Protein AF-A0A846DV80-F1 (afdb_monomer_lite)

pLDDT: mean 80.71, std 10.76, range [52.44, 92.75]

Secondary structure (DSSP, 8-state):
--HHHHHHHHHHHHHHHHHHHHHHHHHHS-----HHHHHHHHHHHHHHHHHHHHHHHHHT----

Structure (mmCIF, N/CA/C/O backbone):
data_AF-A0A846DV80-F1
#
_entry.id   AF-A0A846DV80-F1
#
loop_
_atom_site.group_PDB
_atom_site.id
_atom_site.type_symbol
_atom_site.label_atom_id
_atom_site.label_alt_id
_atom_site.label_comp_id
_atom_site.label_asym_id
_atom_site.label_entity_id
_atom_site.label_seq_id
_atom_site.pdbx_PDB_ins_code
_atom_site.Cartn_x
_atom_site.Cartn_y
_atom_site.Cartn_z
_atom_site.occupancy
_atom_site.B_iso_or_equiv
_atom_site.auth_seq_id
_atom_site.auth_comp_id
_atom_site.auth_asym_id
_atom_site.auth_atom_id
_atom_site.pdbx_PDB_model_num
ATOM 1 N N . MET A 1 1 ? -26.552 -10.157 18.052 1.00 52.44 1 MET A N 1
ATOM 2 C CA . MET A 1 1 ? -25.066 -10.192 17.993 1.00 52.44 1 MET A CA 1
ATOM 3 C C . MET A 1 1 ? -24.627 -10.210 16.525 1.00 52.44 1 MET A C 1
ATOM 5 O O . MET A 1 1 ? -23.755 -10.973 16.137 1.00 52.44 1 MET A O 1
ATOM 9 N N . ASP A 1 2 ? -25.237 -9.356 15.698 1.00 60.38 2 ASP A N 1
ATOM 10 C CA . ASP A 1 2 ? -25.254 -9.529 14.235 1.00 60.38 2 ASP A CA 1
ATOM 11 C C . ASP A 1 2 ? -24.359 -8.515 13.509 1.00 60.38 2 ASP A C 1
ATOM 13 O O . ASP A 1 2 ? -23.825 -8.783 12.435 1.00 60.38 2 ASP A O 1
ATOM 17 N N . SER A 1 3 ? -24.111 -7.361 14.135 1.00 68.81 3 SER A N 1
ATOM 18 C CA . SER A 1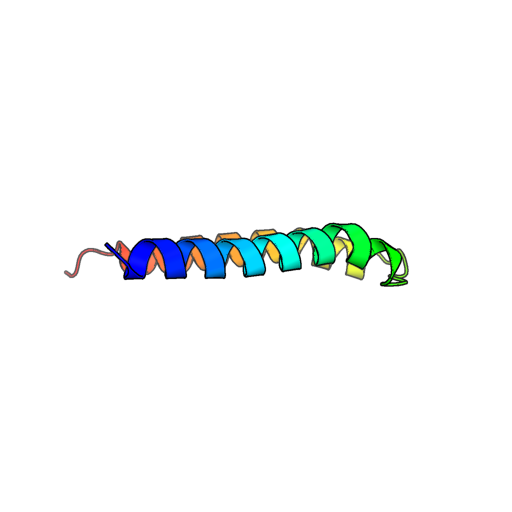 3 ? -23.258 -6.299 13.593 1.00 68.81 3 SER A CA 1
ATOM 19 C C . SER A 1 3 ? -21.764 -6.639 13.637 1.00 68.81 3 SER A C 1
ATOM 21 O O . SER A 1 3 ? -21.012 -6.238 12.749 1.00 68.81 3 SER A O 1
ATOM 23 N N . GLN A 1 4 ? -21.325 -7.406 14.639 1.00 76.94 4 GLN A N 1
ATOM 24 C CA . GLN A 1 4 ? -19.914 -7.750 14.831 1.00 76.94 4 GLN A CA 1
ATOM 25 C C . GLN A 1 4 ? -19.422 -8.753 13.780 1.00 76.94 4 GLN A C 1
ATOM 27 O O . GLN A 1 4 ? -18.342 -8.573 13.218 1.00 76.94 4 GLN A O 1
ATOM 32 N N . THR A 1 5 ? -20.233 -9.759 13.447 1.00 81.12 5 THR A N 1
ATOM 33 C CA . THR A 1 5 ? -19.912 -10.742 12.401 1.00 81.12 5 THR A CA 1
ATOM 34 C C . THR A 1 5 ? -19.817 -10.075 11.028 1.00 81.12 5 THR A C 1
ATOM 36 O O . THR A 1 5 ? -18.866 -10.323 10.288 1.00 81.12 5 THR A O 1
ATOM 39 N N . GLY A 1 6 ? -20.735 -9.152 10.715 1.00 81.25 6 GLY A N 1
ATOM 40 C CA . GLY A 1 6 ? -20.680 -8.362 9.480 1.00 81.25 6 GLY A CA 1
ATOM 41 C C . GLY A 1 6 ? -19.451 -7.448 9.396 1.00 81.25 6 GLY A C 1
ATOM 42 O O . GLY A 1 6 ? -18.847 -7.314 8.330 1.00 81.25 6 GLY A O 1
ATOM 43 N N . PHE A 1 7 ? -19.033 -6.859 10.520 1.00 84.94 7 PHE A N 1
ATOM 44 C CA . PHE A 1 7 ? -17.815 -6.050 10.596 1.00 84.94 7 PHE A CA 1
ATOM 45 C C . PHE A 1 7 ? -16.552 -6.887 10.350 1.00 84.94 7 PHE A C 1
ATOM 47 O O . PHE A 1 7 ? -15.727 -6.524 9.511 1.00 84.94 7 PHE A O 1
ATOM 54 N N . ILE A 1 8 ? -16.433 -8.040 11.015 1.00 89.44 8 ILE A N 1
ATOM 55 C CA . ILE A 1 8 ? -15.300 -8.962 10.851 1.00 89.44 8 ILE A CA 1
ATOM 56 C C . ILE A 1 8 ? -15.210 -9.452 9.406 1.00 89.44 8 ILE A C 1
ATOM 58 O O . ILE A 1 8 ? -14.124 -9.460 8.835 1.00 89.44 8 ILE A O 1
ATOM 62 N N . PHE A 1 9 ? -16.338 -9.796 8.784 1.00 90.94 9 PHE A N 1
ATOM 63 C CA . PHE A 1 9 ? -16.360 -10.272 7.402 1.00 90.94 9 PHE A CA 1
ATOM 64 C C . PHE A 1 9 ? -15.932 -9.187 6.401 1.00 90.94 9 PHE A C 1
ATOM 66 O O . PHE A 1 9 ? -15.161 -9.457 5.480 1.00 90.94 9 PHE A O 1
ATOM 73 N N . LYS A 1 10 ? -16.351 -7.931 6.616 1.00 85.94 10 LYS A N 1
ATOM 74 C CA . LYS A 1 10 ? -15.879 -6.779 5.829 1.00 85.94 10 LYS A CA 1
ATOM 75 C C . LYS A 1 10 ? -14.369 -6.590 5.938 1.00 85.94 10 LYS A C 1
ATOM 77 O O . LYS A 1 10 ? -13.702 -6.416 4.920 1.00 85.94 10 LYS A O 1
ATOM 82 N N . VAL A 1 11 ? -13.835 -6.627 7.160 1.00 92.12 11 VAL A N 1
ATOM 83 C CA . VAL A 1 11 ? -12.393 -6.485 7.411 1.00 92.12 11 VAL A CA 1
ATOM 84 C C . VAL A 1 11 ? -11.624 -7.664 6.820 1.00 92.12 11 VAL A C 1
ATOM 86 O O . VAL A 1 11 ? -10.567 -7.458 6.232 1.00 92.12 11 VAL A O 1
ATOM 89 N N . PHE A 1 12 ? -12.168 -8.878 6.913 1.00 92.38 12 PHE A N 1
ATOM 90 C CA . PHE A 1 12 ? -11.584 -10.077 6.323 1.00 92.38 12 PHE A CA 1
ATOM 91 C C . PHE A 1 12 ? -11.451 -9.937 4.806 1.00 92.38 12 PHE A C 1
ATOM 93 O O . PHE A 1 12 ? -10.347 -10.069 4.292 1.00 92.38 12 PHE A O 1
ATOM 100 N N . ILE A 1 13 ? -12.521 -9.555 4.099 1.00 92.62 13 ILE A N 1
ATOM 101 C CA . ILE A 1 13 ? -12.478 -9.332 2.644 1.00 92.62 13 ILE A CA 1
ATOM 102 C C . ILE A 1 13 ? -11.471 -8.235 2.276 1.00 92.62 13 ILE A C 1
ATOM 104 O O . ILE A 1 13 ? -10.663 -8.428 1.367 1.00 92.62 13 ILE A O 1
ATOM 108 N N . LEU A 1 14 ? -11.486 -7.102 2.985 1.00 92.75 14 LEU A N 1
ATOM 109 C CA . LEU A 1 14 ? -10.538 -6.002 2.764 1.00 92.75 14 LEU A CA 1
ATOM 110 C C . LEU A 1 14 ? -9.085 -6.448 2.972 1.00 92.75 14 LEU A C 1
ATOM 112 O O . LEU A 1 14 ? -8.224 -6.136 2.154 1.00 92.75 14 LEU A O 1
ATOM 116 N N . SER A 1 15 ? -8.820 -7.203 4.036 1.00 90.88 15 SER A N 1
ATOM 117 C CA . SER A 1 15 ? -7.488 -7.705 4.378 1.00 90.88 15 SER A CA 1
ATOM 118 C C . SER A 1 15 ? -7.006 -8.762 3.387 1.00 90.88 15 SER A C 1
ATOM 120 O O . SER A 1 15 ? -5.876 -8.690 2.908 1.00 90.88 15 SER A O 1
ATOM 122 N N . THR A 1 16 ? -7.867 -9.708 3.001 1.00 91.62 16 THR A N 1
ATOM 123 C CA . THR A 1 16 ? -7.553 -10.708 1.975 1.00 91.62 16 THR A CA 1
ATOM 124 C C . THR A 1 16 ? -7.273 -10.036 0.634 1.00 91.62 16 THR A C 1
ATOM 126 O O . THR A 1 16 ? -6.268 -10.352 0.000 1.00 91.62 16 THR A O 1
ATOM 129 N N . GLY A 1 17 ? -8.099 -9.066 0.231 1.00 89.56 17 GLY A N 1
ATOM 130 C CA . GLY A 1 17 ? -7.880 -8.274 -0.978 1.00 89.56 17 GLY A CA 1
ATOM 131 C C . GLY A 1 17 ? -6.546 -7.530 -0.943 1.00 89.56 17 GLY A C 1
ATOM 132 O O . GLY A 1 17 ? -5.761 -7.640 -1.882 1.00 89.56 17 GLY A O 1
ATOM 133 N N . LEU A 1 18 ? -6.241 -6.853 0.166 1.00 87.81 18 LEU A N 1
ATOM 134 C CA . LEU A 1 18 ? -4.973 -6.149 0.362 1.00 87.81 18 LEU A CA 1
ATOM 135 C C . LEU A 1 18 ? -3.770 -7.107 0.359 1.00 87.81 18 LEU A C 1
ATOM 137 O O . LEU A 1 18 ? -2.742 -6.803 -0.237 1.00 87.81 18 LEU A O 1
ATOM 141 N N . SER A 1 19 ? -3.894 -8.284 0.970 1.00 88.50 19 SER A N 1
ATOM 142 C CA . SER A 1 19 ? -2.839 -9.302 1.007 1.00 88.50 19 SER A CA 1
ATOM 143 C C . SER A 1 19 ? -2.537 -9.859 -0.386 1.00 88.50 19 SER A C 1
ATOM 145 O O . SER A 1 19 ? -1.375 -9.941 -0.784 1.00 88.50 19 SER A O 1
ATOM 147 N N . VAL A 1 20 ? -3.576 -10.169 -1.169 1.00 86.06 20 VAL A N 1
ATOM 148 C CA . VAL A 1 20 ? -3.440 -10.582 -2.576 1.00 86.06 20 VAL A CA 1
ATOM 149 C C . VAL A 1 20 ? -2.839 -9.447 -3.404 1.00 86.06 20 VAL A C 1
ATOM 151 O O . VAL A 1 20 ? -1.926 -9.683 -4.196 1.00 86.06 20 VAL A O 1
ATOM 154 N N . PHE A 1 21 ? -3.287 -8.212 -3.177 1.00 82.88 21 PHE A N 1
ATOM 155 C CA . PHE A 1 21 ? -2.766 -7.031 -3.853 1.00 82.88 21 PHE A CA 1
ATOM 156 C C . PHE A 1 21 ? -1.278 -6.816 -3.571 1.00 82.88 21 PHE A C 1
ATOM 158 O O . PHE A 1 21 ? -0.527 -6.559 -4.497 1.00 82.88 21 PHE A O 1
ATOM 165 N N . ILE A 1 22 ? -0.808 -6.994 -2.336 1.00 82.50 22 ILE A N 1
ATOM 166 C CA . ILE A 1 22 ? 0.621 -6.878 -2.011 1.00 82.50 22 ILE A CA 1
ATOM 167 C C . ILE A 1 22 ? 1.411 -8.068 -2.581 1.00 82.50 22 ILE A C 1
ATOM 169 O O . ILE A 1 22 ? 2.474 -7.879 -3.171 1.00 82.50 22 ILE A O 1
ATOM 173 N N . LYS A 1 23 ? 0.886 -9.295 -2.452 1.00 79.38 23 LYS A N 1
ATOM 174 C CA . LYS A 1 23 ? 1.566 -10.530 -2.879 1.00 79.38 23 LYS A CA 1
ATOM 175 C C . LYS A 1 23 ? 1.781 -10.602 -4.388 1.00 79.38 23 LYS A C 1
ATOM 177 O O . LYS A 1 23 ? 2.830 -11.057 -4.837 1.00 79.38 23 LYS A O 1
ATOM 182 N N . TYR A 1 24 ? 0.784 -10.195 -5.165 1.00 75.25 24 TYR A N 1
ATOM 183 C CA . TYR A 1 24 ? 0.847 -10.258 -6.624 1.00 75.25 24 TYR A CA 1
ATOM 184 C C . TYR A 1 24 ? 1.121 -8.898 -7.255 1.00 75.25 24 TYR A C 1
ATOM 186 O O . TYR A 1 24 ? 1.717 -8.866 -8.327 1.00 75.25 24 TYR A O 1
ATOM 194 N N . GLY A 1 25 ? 0.796 -7.791 -6.578 1.00 72.12 25 GLY A N 1
ATOM 195 C CA . GLY A 1 25 ? 1.026 -6.422 -7.043 1.00 72.12 25 GLY A CA 1
ATOM 196 C C . GLY A 1 25 ? 2.458 -6.194 -7.492 1.00 72.12 25 GLY A C 1
ATOM 197 O O . GLY A 1 25 ? 2.668 -5.745 -8.609 1.00 72.12 25 GLY A O 1
ATOM 198 N N . GLY A 1 26 ? 3.447 -6.611 -6.698 1.00 69.50 26 GLY A N 1
ATOM 199 C CA . GLY A 1 26 ? 4.860 -6.466 -7.068 1.00 69.50 26 GLY A CA 1
ATOM 200 C C . GLY A 1 26 ? 5.279 -7.228 -8.334 1.00 69.50 26 GLY A C 1
ATOM 201 O O . GLY A 1 26 ? 6.270 -6.864 -8.955 1.00 69.50 26 GLY A O 1
ATOM 202 N N . ARG A 1 27 ? 4.533 -8.265 -8.743 1.00 66.38 27 ARG A N 1
ATOM 203 C CA . ARG A 1 27 ? 4.801 -9.042 -9.964 1.00 66.38 27 ARG A CA 1
ATOM 204 C C . ARG A 1 27 ? 4.084 -8.482 -11.196 1.00 66.38 27 ARG A C 1
ATOM 206 O O . ARG A 1 27 ? 4.597 -8.633 -12.298 1.00 66.38 27 ARG A O 1
ATOM 213 N N . VAL A 1 28 ? 2.911 -7.867 -11.019 1.00 64.19 28 VAL A N 1
ATOM 214 C CA . VAL A 1 28 ? 2.147 -7.203 -12.100 1.00 64.19 28 VAL A CA 1
ATOM 215 C C . VAL A 1 28 ? 2.533 -5.742 -12.301 1.00 64.19 28 VAL A C 1
ATOM 217 O O . VAL A 1 28 ? 2.234 -5.188 -13.352 1.00 64.19 28 VAL A O 1
ATOM 220 N N . LEU A 1 29 ? 3.183 -5.117 -11.321 1.00 66.50 29 LEU A N 1
ATOM 221 C CA . LEU A 1 29 ? 3.757 -3.787 -11.447 1.00 66.50 29 LEU A CA 1
ATOM 222 C C . LEU A 1 29 ? 5.184 -3.941 -11.999 1.00 66.50 29 LEU A C 1
ATOM 224 O O . LEU A 1 29 ? 6.078 -4.304 -11.233 1.00 66.50 29 LEU A O 1
ATOM 228 N N . PRO A 1 30 ? 5.441 -3.679 -13.297 1.00 66.62 30 PRO A N 1
ATOM 229 C CA . PRO A 1 30 ? 6.793 -3.571 -13.834 1.00 66.62 30 PRO A CA 1
ATOM 230 C C . PRO A 1 30 ? 7.433 -2.290 -13.287 1.00 66.62 30 PRO A C 1
ATOM 232 O O . PRO A 1 30 ? 7.564 -1.277 -13.972 1.00 66.62 30 PRO A O 1
ATOM 235 N N . ILE A 1 31 ? 7.772 -2.301 -12.000 1.00 67.19 31 ILE A N 1
ATOM 236 C CA . ILE A 1 31 ? 8.438 -1.188 -11.343 1.00 67.19 31 ILE A CA 1
ATOM 237 C C . ILE A 1 31 ? 9.903 -1.282 -11.738 1.00 67.19 31 ILE A C 1
ATOM 239 O O . ILE A 1 31 ? 10.619 -2.178 -11.295 1.00 67.19 31 ILE A O 1
ATOM 243 N N . ALA A 1 32 ? 10.343 -0.360 -12.593 1.00 73.75 32 ALA A N 1
ATOM 244 C CA . ALA A 1 32 ? 11.757 -0.214 -12.886 1.00 73.75 32 ALA A CA 1
ATOM 245 C C . ALA A 1 32 ? 12.521 -0.043 -11.556 1.00 73.75 32 ALA A C 1
ATOM 247 O O . ALA A 1 32 ? 12.071 0.741 -10.709 1.00 73.75 32 ALA A O 1
ATOM 248 N N . PRO A 1 33 ? 13.640 -0.762 -11.346 1.00 71.06 33 PRO A N 1
ATOM 249 C CA . PRO A 1 33 ? 14.433 -0.694 -10.122 1.00 71.06 33 PRO A CA 1
ATOM 250 C C . PRO A 1 33 ? 15.216 0.624 -10.080 1.00 71.06 33 PRO A C 1
ATOM 252 O O . PRO A 1 33 ? 16.430 0.671 -10.252 1.00 71.06 33 PRO A O 1
ATOM 255 N N . THR A 1 34 ? 14.496 1.728 -9.906 1.00 79.69 34 THR A N 1
ATOM 256 C CA . THR A 1 34 ? 15.047 3.072 -9.783 1.00 79.69 34 THR A CA 1
ATOM 257 C C . THR A 1 34 ? 15.162 3.444 -8.308 1.00 79.69 34 THR A C 1
ATOM 259 O O . THR A 1 34 ? 14.366 3.018 -7.466 1.00 79.69 34 THR A O 1
ATOM 262 N N . GLN A 1 35 ? 16.154 4.273 -7.988 1.00 83.00 35 GLN A N 1
ATOM 263 C CA . GLN A 1 35 ? 16.408 4.728 -6.618 1.00 83.00 35 GLN A CA 1
ATOM 264 C C . GLN A 1 35 ? 15.191 5.451 -6.018 1.00 83.00 35 GLN A C 1
ATOM 266 O O . GLN A 1 35 ? 14.868 5.256 -4.849 1.00 83.00 35 GLN A O 1
ATOM 271 N N . THR A 1 36 ? 14.462 6.219 -6.833 1.00 84.00 36 THR A N 1
ATOM 272 C CA . THR A 1 36 ? 13.247 6.931 -6.419 1.00 84.00 36 THR A CA 1
ATOM 273 C C . THR A 1 36 ? 12.142 5.975 -5.975 1.00 84.00 36 THR A C 1
ATOM 275 O O . THR A 1 36 ? 11.508 6.209 -4.950 1.00 84.00 36 THR A O 1
ATOM 278 N N . ASN A 1 37 ? 11.931 4.869 -6.691 1.00 79.94 37 ASN A N 1
ATOM 279 C CA . ASN A 1 37 ? 10.862 3.922 -6.372 1.00 79.94 37 ASN A CA 1
ATOM 280 C C . ASN A 1 37 ? 11.169 3.159 -5.076 1.00 79.94 37 ASN A C 1
ATOM 282 O O . ASN A 1 37 ? 10.278 2.962 -4.250 1.00 79.94 37 ASN A O 1
ATOM 286 N N . ALA A 1 38 ? 12.439 2.802 -4.863 1.00 81.88 38 ALA A N 1
ATOM 287 C CA . ALA A 1 38 ? 12.904 2.224 -3.605 1.00 81.88 38 ALA A CA 1
ATOM 288 C C . ALA A 1 38 ? 12.740 3.205 -2.431 1.00 81.88 38 ALA A C 1
ATOM 290 O O . ALA A 1 38 ? 12.236 2.825 -1.374 1.00 81.88 38 ALA A O 1
ATOM 291 N N . LEU A 1 39 ? 13.098 4.480 -2.631 1.00 86.12 39 LEU A N 1
ATOM 292 C CA . LEU A 1 39 ? 12.939 5.520 -1.616 1.00 86.12 39 LEU A CA 1
ATOM 293 C C . LEU A 1 39 ? 11.469 5.696 -1.228 1.00 86.12 39 LEU A C 1
ATOM 295 O O . LEU A 1 39 ? 11.151 5.720 -0.044 1.00 86.12 39 LEU A O 1
ATOM 299 N N . VAL A 1 40 ? 10.565 5.764 -2.207 1.00 85.31 40 VAL A N 1
ATOM 300 C CA . VAL A 1 40 ? 9.122 5.904 -1.968 1.00 85.31 40 VAL A CA 1
ATOM 301 C C . VAL A 1 40 ? 8.562 4.682 -1.234 1.00 85.31 40 VAL A C 1
ATOM 303 O O . VAL A 1 40 ? 7.827 4.851 -0.264 1.00 85.31 40 VAL A O 1
ATOM 306 N N . ALA A 1 41 ? 8.950 3.462 -1.617 1.00 83.00 41 ALA A N 1
ATOM 307 C CA . ALA A 1 41 ? 8.491 2.236 -0.958 1.00 83.00 41 ALA A CA 1
ATOM 308 C C . ALA A 1 41 ? 8.873 2.165 0.535 1.00 83.00 41 ALA A C 1
ATOM 310 O O . ALA A 1 41 ? 8.115 1.620 1.335 1.00 83.00 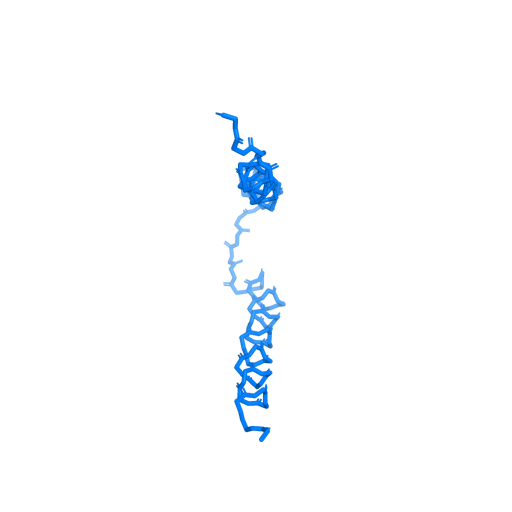41 ALA A O 1
ATOM 311 N N . ILE A 1 42 ? 10.019 2.738 0.918 1.00 86.50 42 ILE A N 1
ATOM 312 C CA . ILE A 1 42 ? 10.518 2.760 2.305 1.00 86.50 42 ILE A CA 1
ATOM 313 C C . ILE A 1 42 ? 10.000 3.990 3.073 1.00 86.50 42 ILE A C 1
ATOM 315 O O . ILE A 1 42 ? 9.643 3.906 4.253 1.00 86.50 42 ILE A O 1
ATOM 319 N N . ALA A 1 43 ? 9.937 5.148 2.414 1.00 88.69 43 ALA A N 1
ATOM 320 C CA . ALA A 1 43 ? 9.524 6.403 3.033 1.00 88.69 43 ALA A CA 1
ATOM 321 C C . ALA A 1 43 ? 8.014 6.456 3.291 1.00 88.69 43 ALA A C 1
ATOM 323 O O . ALA A 1 43 ? 7.602 6.980 4.320 1.00 88.69 43 ALA A O 1
ATOM 324 N N . LEU A 1 44 ? 7.183 5.883 2.412 1.00 88.06 44 LEU A N 1
ATOM 325 C CA . LEU A 1 44 ? 5.723 5.867 2.569 1.00 88.06 44 LEU A CA 1
ATOM 326 C C . LEU A 1 44 ? 5.251 5.271 3.905 1.00 88.06 44 LEU A C 1
ATOM 328 O O . LEU A 1 44 ? 4.552 5.979 4.632 1.00 88.06 44 LEU A O 1
ATOM 332 N N . PRO A 1 45 ? 5.610 4.026 4.284 1.00 86.25 45 PRO A N 1
ATOM 333 C CA . PRO A 1 45 ? 5.182 3.469 5.566 1.00 86.25 45 PRO A CA 1
ATOM 334 C C . PRO A 1 45 ? 5.705 4.294 6.749 1.00 86.25 45 PRO A C 1
ATOM 336 O O . PRO A 1 45 ? 4.982 4.484 7.725 1.00 86.25 45 PRO A O 1
ATOM 339 N N . SER A 1 46 ? 6.909 4.860 6.640 1.00 90.06 46 SER A N 1
ATOM 340 C CA . SER A 1 46 ? 7.494 5.728 7.670 1.00 90.06 46 SER A CA 1
ATOM 341 C C . SER A 1 46 ? 6.716 7.040 7.836 1.00 90.06 46 SER A C 1
ATOM 343 O O . SER A 1 46 ? 6.429 7.449 8.959 1.00 90.06 46 SER A O 1
ATOM 345 N N . LEU A 1 47 ? 6.306 7.674 6.733 1.00 91.69 47 LEU A N 1
ATOM 346 C CA . LEU A 1 47 ? 5.475 8.881 6.735 1.00 91.69 47 LEU A CA 1
ATOM 347 C C . LEU A 1 47 ? 4.066 8.603 7.264 1.00 91.69 47 LEU A C 1
ATOM 349 O O . LEU A 1 47 ? 3.537 9.403 8.031 1.00 91.69 47 LEU A O 1
ATOM 353 N N . ILE A 1 48 ? 3.474 7.458 6.908 1.00 92.19 48 ILE A N 1
ATOM 354 C CA . ILE A 1 48 ? 2.170 7.026 7.432 1.00 92.19 48 ILE A CA 1
ATOM 355 C C . ILE A 1 48 ? 2.245 6.840 8.950 1.00 92.19 48 ILE A C 1
ATOM 357 O O . ILE A 1 48 ? 1.375 7.325 9.672 1.00 92.19 48 ILE A O 1
ATOM 361 N N . LEU A 1 49 ? 3.292 6.177 9.450 1.00 90.19 49 LEU A N 1
ATOM 362 C CA . LEU A 1 49 ? 3.512 6.002 10.886 1.00 90.19 49 LEU A CA 1
ATOM 363 C C . LEU A 1 49 ? 3.751 7.337 11.592 1.00 90.19 49 LEU A C 1
ATOM 365 O O . LEU A 1 49 ? 3.145 7.576 12.633 1.00 90.19 49 LEU A O 1
ATOM 369 N N . ALA A 1 50 ? 4.573 8.220 11.019 1.00 90.62 50 ALA A N 1
ATOM 370 C CA . ALA A 1 50 ? 4.819 9.555 11.559 1.00 90.62 50 ALA A CA 1
ATOM 371 C C . ALA A 1 50 ? 3.526 10.380 11.638 1.00 90.62 50 ALA A C 1
ATOM 373 O O . ALA A 1 50 ? 3.241 10.990 12.667 1.00 90.62 50 ALA A O 1
ATOM 374 N N . PHE A 1 51 ? 2.698 10.3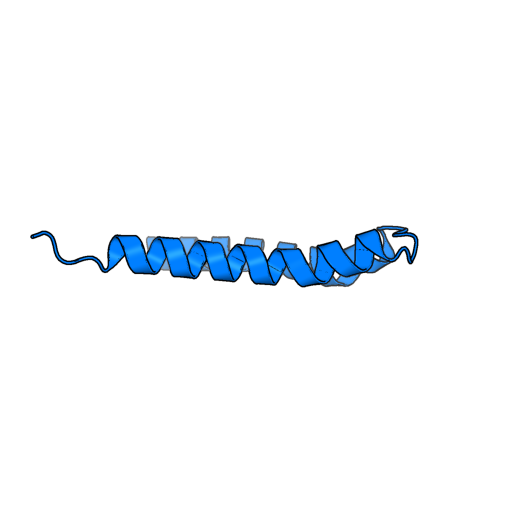38 10.592 1.00 91.19 51 PHE A N 1
ATOM 375 C CA . PHE A 1 51 ? 1.396 10.999 10.571 1.00 91.19 51 PHE A CA 1
ATOM 376 C C . PHE A 1 51 ? 0.428 10.396 11.595 1.00 91.19 51 PHE A C 1
ATOM 3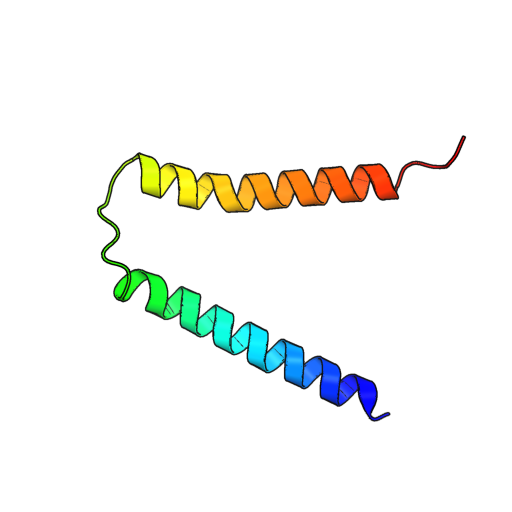78 O O . PHE A 1 51 ? -0.252 11.126 12.311 1.00 91.19 51 PHE A O 1
ATOM 385 N N . CYS A 1 52 ? 0.394 9.067 11.713 1.00 90.44 52 CYS A N 1
ATOM 386 C CA . CYS A 1 52 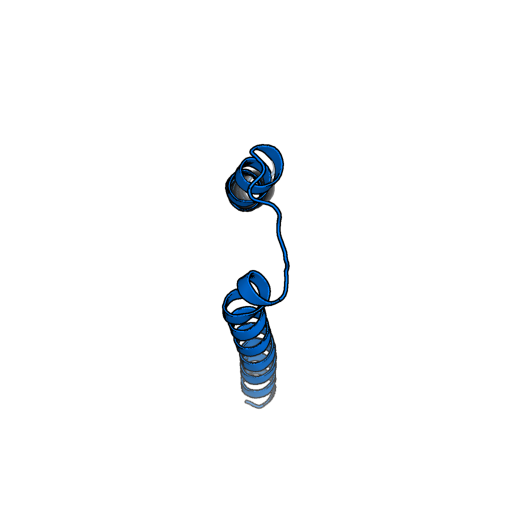? -0.425 8.365 12.699 1.00 90.44 52 CYS A CA 1
ATOM 387 C C . CYS A 1 52 ? -0.012 8.723 14.136 1.00 90.44 52 CYS A C 1
ATOM 389 O O . CYS A 1 52 ? -0.865 9.003 14.978 1.00 90.44 52 CYS A O 1
ATOM 391 N N . LEU A 1 53 ? 1.295 8.781 14.407 1.00 88.81 53 LEU A N 1
ATOM 392 C CA . LEU A 1 53 ? 1.853 9.207 15.690 1.00 88.81 53 LEU A CA 1
ATOM 393 C C . LEU A 1 53 ? 1.527 10.665 15.994 1.00 88.81 53 LEU A C 1
ATOM 395 O O . LEU A 1 53 ? 1.080 10.954 17.097 1.00 88.81 53 LEU A O 1
ATOM 399 N N . TRP A 1 54 ? 1.686 11.560 15.022 1.00 90.62 54 TRP A N 1
ATOM 400 C CA . TRP A 1 54 ? 1.337 12.972 15.165 1.00 90.62 54 TRP A CA 1
ATOM 401 C C . TRP A 1 54 ? -0.156 13.176 15.437 1.00 90.62 54 TRP A C 1
ATOM 403 O O . TRP A 1 54 ? -0.546 13.943 16.315 1.00 90.62 54 TRP A O 1
ATOM 413 N N . TRP A 1 55 ? -1.009 12.443 14.725 1.00 89.25 55 TRP A N 1
ATOM 414 C CA . TRP A 1 55 ? -2.449 12.457 14.949 1.00 89.25 55 TRP A CA 1
ATOM 415 C C . TRP A 1 55 ? -2.819 11.927 16.338 1.00 89.25 55 TRP A C 1
ATOM 417 O O . TRP A 1 55 ? -3.689 12.481 17.013 1.00 89.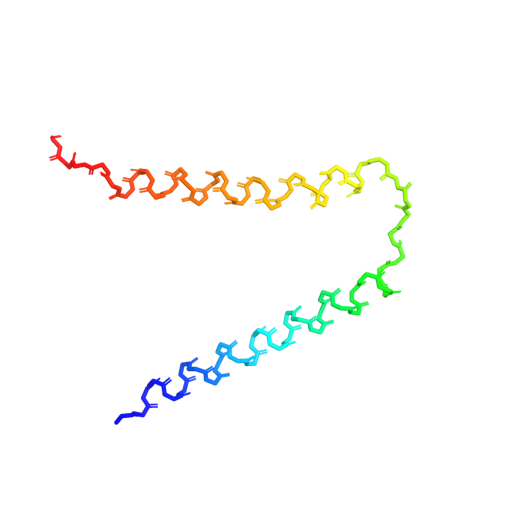25 55 TRP A O 1
ATOM 427 N N . ARG A 1 56 ? -2.151 10.855 16.781 1.00 84.19 56 ARG A N 1
ATOM 428 C CA . ARG A 1 56 ? -2.315 10.299 18.129 1.00 84.19 56 ARG A CA 1
ATOM 429 C C . ARG A 1 56 ? -1.873 11.295 19.196 1.00 84.19 56 ARG A C 1
ATOM 431 O O . ARG A 1 56 ? -2.570 11.442 20.190 1.00 84.19 56 ARG A O 1
ATOM 438 N N . ASP A 1 57 ? -0.755 11.975 18.977 1.00 85.75 57 ASP A N 1
ATOM 439 C CA . ASP A 1 57 ? -0.233 12.996 19.882 1.00 85.75 57 ASP A CA 1
ATOM 440 C C . ASP A 1 57 ? -1.235 14.145 20.052 1.00 85.75 57 ASP A C 1
ATOM 442 O O . ASP A 1 57 ? -1.621 14.462 21.172 1.00 85.75 57 ASP A O 1
ATOM 446 N N . ARG A 1 58 ? -1.801 14.653 18.947 1.00 81.44 58 ARG A N 1
ATOM 447 C CA . ARG A 1 58 ? -2.869 15.667 18.995 1.00 81.44 58 ARG A CA 1
ATOM 448 C C . ARG A 1 58 ? -4.135 15.201 19.710 1.00 81.44 58 ARG A C 1
ATOM 450 O O . ARG A 1 58 ? -4.767 15.997 20.393 1.00 81.44 58 ARG A O 1
ATOM 457 N N . LYS A 1 59 ? -4.525 13.931 19.564 1.00 77.38 59 LYS A N 1
ATOM 458 C CA . LYS A 1 59 ? -5.679 13.370 20.293 1.00 77.38 59 LYS A CA 1
ATOM 459 C C . LYS A 1 59 ? -5.423 13.193 21.788 1.00 77.38 59 LYS A C 1
ATOM 461 O O . LYS A 1 59 ? -6.377 13.212 22.556 1.00 77.38 59 LYS A O 1
ATOM 466 N N . ASN A 1 60 ? -4.169 12.997 22.179 1.00 71.56 60 ASN A N 1
ATOM 467 C CA . ASN A 1 60 ? -3.766 12.787 23.565 1.00 71.56 60 ASN A CA 1
ATOM 468 C C . ASN A 1 60 ? -3.402 14.093 24.289 1.00 71.56 60 ASN A C 1
ATOM 470 O O . ASN A 1 60 ? -2.980 14.030 25.441 1.00 71.56 60 ASN A O 1
ATOM 474 N N . GLN A 1 61 ? -3.554 15.260 23.651 1.00 63.16 61 GLN A N 1
ATOM 475 C CA . GLN A 1 61 ? -3.375 16.541 24.329 1.00 63.16 61 GLN A CA 1
ATOM 476 C C . GLN A 1 61 ? -4.504 16.743 25.356 1.00 63.16 61 GLN A C 1
ATOM 478 O O . GLN A 1 61 ? -5.670 16.821 24.958 1.00 63.16 61 GLN A O 1
ATOM 483 N N . PRO A 1 62 ? -4.202 16.825 26.668 1.00 55.09 62 PRO A N 1
ATOM 484 C CA . PRO A 1 62 ? -5.191 17.245 27.648 1.00 55.09 62 PRO A CA 1
ATOM 485 C C . PRO A 1 62 ? -5.578 18.695 27.339 1.00 55.09 62 PRO A C 1
ATOM 487 O O . PRO A 1 62 ? -4.711 19.557 27.209 1.00 55.09 62 PRO A O 1
ATOM 490 N N . LEU A 1 63 ? -6.881 18.939 27.179 1.00 60.72 63 LEU A N 1
ATOM 491 C CA . LEU A 1 63 ? -7.458 20.280 27.096 1.00 60.72 63 LEU A CA 1
ATOM 492 C C . LEU A 1 63 ? -7.032 21.063 28.349 1.00 60.72 63 LEU A C 1
ATOM 494 O O . LEU A 1 63 ? -7.474 20.726 29.448 1.00 60.72 63 LEU A O 1
ATOM 498 N N . ASN A 1 64 ? -6.166 22.062 28.174 1.00 55.12 64 ASN A N 1
ATOM 499 C CA . ASN A 1 64 ? -5.920 23.127 29.146 1.00 55.12 64 ASN A CA 1
ATOM 500 C C . ASN A 1 64 ? -6.546 24.415 28.624 1.00 55.12 64 ASN A C 1
ATOM 502 O O . ASN A 1 64 ? -6.266 24.743 27.447 1.00 55.12 64 ASN A O 1
#

Radius of gyration: 17.87 Å; chains: 1; bounding box: 42×34×43 Å

Sequence (64 aa):
MDSQTGFIFKVFILSTGLSVFIKYGGRVLPIAPTQTNALVAIALPSLILAFCLWWRDRKNQPLN

Foldseek 3Di:
DPVVVVVVVVVVVVVVVVVCCVVCVVVPPPDDPDPVVVCCVVVVVVVVVVVVVVVVVVVPDDDD